Protein AF-A0A3Q1D792-F1 (afdb_monomer_lite)

Radius of gyration: 18.7 Å; chains: 1; bounding box: 49×12×47 Å

Organism: Amphiprion ocellaris (NCBI:txid80972)

pLDDT: mean 71.33, std 11.0, range [50.88, 92.75]

Secondary structure (DSSP, 8-state):
---S----HHHHHHHHHHHHHHHHHHHHHHHHHHHTT-----PBTTTB------HHHHHHHH-SS--

Sequence (67 aa):
MSFLPVFSLETWILLITLIYIFIMYGQWTFEVFEKLGIPGPKPVIYMGTVYYTGDCENAQKYGRIWG

Foldseek 3Di:
DDPDDPDPPVVVVVVVVVVVVLQVVQVVVQVVCVVVVAAEDRQDRPRGCPPPPDPVVRCVVRHPTHD

InterPro domains:
  IPR050705 Cytochrome P450 3A [PTHR24302] (1-67)

Structure (mmCIF, N/CA/C/O backbone):
data_AF-A0A3Q1D792-F1
#
_entry.id   AF-A0A3Q1D792-F1
#
loop_
_atom_site.group_PDB
_atom_site.id
_atom_site.type_symbol
_atom_site.label_atom_id
_atom_site.label_alt_id
_atom_site.label_comp_id
_atom_site.label_asym_id
_atom_site.label_entity_id
_atom_site.label_seq_id
_atom_site.pdbx_PDB_ins_code
_atom_site.Cartn_x
_atom_site.Cartn_y
_atom_site.Cartn_z
_atom_site.occupancy
_atom_site.B_iso_or_equiv
_atom_site.auth_seq_id
_atom_site.auth_comp_id
_atom_site.auth_asym_id
_atom_site.auth_atom_id
_atom_site.pdbx_PDB_model_num
ATOM 1 N N . MET A 1 1 ? 30.972 -7.746 -9.996 1.00 50.88 1 MET A N 1
ATOM 2 C CA . MET A 1 1 ? 30.535 -6.373 -10.326 1.00 50.88 1 MET A CA 1
ATOM 3 C C . MET A 1 1 ? 29.582 -6.465 -11.507 1.00 50.88 1 MET A C 1
ATOM 5 O O . MET A 1 1 ? 29.928 -7.135 -12.469 1.00 50.88 1 MET A O 1
ATOM 9 N N . SER A 1 2 ? 28.405 -5.846 -11.367 1.00 51.62 2 SER A N 1
ATOM 10 C CA . SER A 1 2 ? 27.280 -5.769 -12.323 1.00 51.6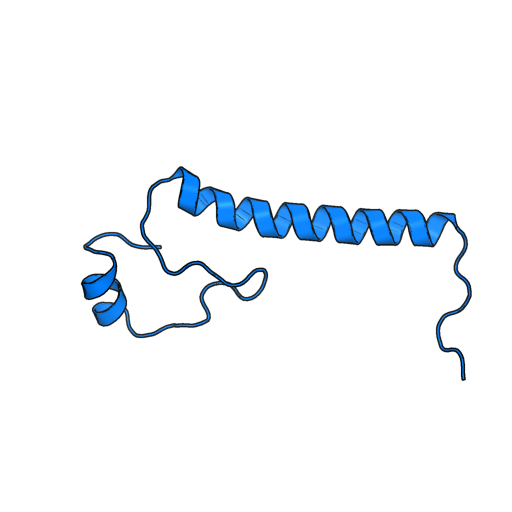2 2 SER A CA 1
ATOM 11 C C . SER A 1 2 ? 26.448 -7.050 -12.500 1.00 51.62 2 SER A C 1
ATOM 13 O O . SER A 1 2 ? 26.618 -7.802 -13.448 1.00 51.62 2 SER A O 1
ATOM 15 N N . PHE A 1 3 ? 25.524 -7.281 -11.556 1.00 55.19 3 PHE A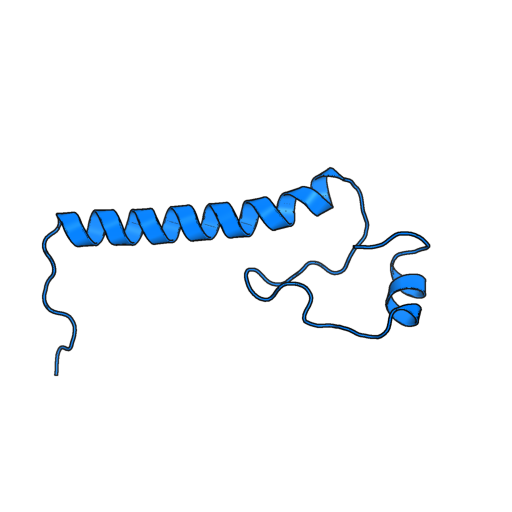 N 1
ATOM 16 C CA . PHE A 1 3 ? 24.622 -8.448 -11.499 1.00 55.19 3 PHE A CA 1
ATOM 17 C C . PHE A 1 3 ? 23.318 -8.277 -12.304 1.00 55.19 3 PHE A C 1
ATOM 19 O O . PHE A 1 3 ? 22.465 -9.157 -12.299 1.00 55.19 3 PHE A O 1
ATOM 26 N N . LEU A 1 4 ? 23.141 -7.150 -12.995 1.00 62.09 4 LEU A N 1
ATOM 27 C CA . LEU A 1 4 ? 21.991 -6.927 -13.865 1.00 62.09 4 LEU A CA 1
ATOM 28 C C . LEU A 1 4 ? 22.477 -6.973 -15.315 1.00 62.09 4 LEU A C 1
ATOM 30 O O . LEU A 1 4 ? 23.107 -6.008 -15.757 1.00 62.09 4 LEU A O 1
ATOM 34 N N . PRO A 1 5 ? 22.243 -8.072 -16.061 1.00 58.72 5 PRO A N 1
ATOM 35 C CA . PRO A 1 5 ? 22.389 -8.019 -17.503 1.00 58.72 5 PRO A CA 1
ATOM 36 C C . PRO A 1 5 ? 21.431 -6.942 -18.003 1.00 58.72 5 PRO A C 1
ATOM 38 O O . PRO A 1 5 ? 20.315 -6.798 -17.502 1.00 58.72 5 PRO A O 1
ATOM 41 N N . VAL A 1 6 ? 21.906 -6.142 -18.945 1.00 61.88 6 VAL A N 1
ATOM 42 C CA . VAL A 1 6 ? 21.145 -5.083 -19.599 1.00 61.88 6 VAL A CA 1
ATOM 43 C C . VAL A 1 6 ? 20.009 -5.766 -20.366 1.00 61.88 6 VAL A C 1
ATOM 45 O O . VAL A 1 6 ? 20.170 -6.153 -21.518 1.00 61.88 6 VAL A O 1
ATOM 48 N N . PHE A 1 7 ? 18.903 -6.056 -19.680 1.00 60.75 7 PHE A N 1
ATOM 49 C CA . PHE A 1 7 ? 17.729 -6.683 -20.273 1.00 60.75 7 PHE A CA 1
ATOM 50 C C . PHE A 1 7 ? 17.240 -5.828 -21.452 1.00 60.75 7 PHE A C 1
ATOM 52 O O . PHE A 1 7 ? 17.374 -4.601 -21.418 1.00 60.75 7 PHE A O 1
ATOM 59 N N . SER A 1 8 ? 16.675 -6.471 -22.484 1.00 77.31 8 SER A N 1
ATOM 60 C CA . SER A 1 8 ? 16.062 -5.768 -23.621 1.00 77.31 8 SER A CA 1
ATOM 61 C C . SER A 1 8 ? 15.069 -4.717 -23.112 1.00 77.31 8 SER A C 1
ATOM 63 O O . SER A 1 8 ? 14.428 -4.904 -22.072 1.00 77.31 8 SER A O 1
ATOM 65 N N . LEU A 1 9 ? 14.923 -3.610 -23.845 1.00 78.69 9 LEU A N 1
ATOM 66 C CA . LEU A 1 9 ? 14.013 -2.507 -23.510 1.00 78.69 9 LEU A CA 1
ATOM 67 C C . LEU A 1 9 ? 12.581 -3.007 -23.243 1.00 78.69 9 LEU A C 1
ATOM 69 O O . LEU A 1 9 ? 11.893 -2.515 -22.352 1.00 78.69 9 LEU A O 1
ATOM 73 N N . GLU A 1 10 ? 12.179 -4.063 -23.946 1.00 81.38 10 GLU A N 1
ATOM 74 C CA . GLU A 1 10 ? 10.911 -4.769 -23.765 1.00 81.38 10 GLU A CA 1
ATOM 75 C C . GLU A 1 10 ? 10.744 -5.338 -22.346 1.00 81.38 10 GLU A C 1
ATOM 77 O O . GLU A 1 10 ? 9.680 -5.214 -21.741 1.00 81.38 10 GLU A O 1
ATOM 82 N N . THR A 1 11 ? 11.797 -5.920 -21.766 1.00 84.88 11 THR A N 1
ATOM 83 C CA . THR A 1 11 ? 11.733 -6.504 -20.420 1.00 84.88 11 THR A CA 1
ATOM 84 C C . THR A 1 11 ? 11.603 -5.429 -19.345 1.00 84.88 11 THR A C 1
ATOM 86 O O . THR A 1 11 ? 10.897 -5.635 -18.363 1.00 84.88 11 THR A O 1
ATOM 89 N N . TRP A 1 12 ? 12.226 -4.263 -19.537 1.00 84.88 12 TRP A N 1
ATOM 90 C CA . TRP A 1 12 ? 12.058 -3.122 -18.633 1.00 84.88 12 TRP A CA 1
ATOM 91 C C . TRP A 1 12 ? 10.627 -2.583 -18.650 1.00 84.88 12 TRP A C 1
ATOM 93 O O . TRP A 1 12 ? 10.071 -2.304 -17.588 1.00 84.88 12 TRP A O 1
ATOM 103 N N . ILE A 1 13 ? 10.006 -2.494 -19.830 1.00 88.44 13 ILE A N 1
ATOM 104 C CA . ILE A 1 13 ? 8.599 -2.086 -19.963 1.00 88.44 13 ILE A CA 1
ATOM 105 C C . ILE A 1 13 ? 7.678 -3.074 -19.239 1.00 88.44 13 ILE A C 1
ATOM 107 O O . ILE A 1 13 ? 6.789 -2.653 -18.491 1.00 88.44 13 ILE A O 1
ATOM 111 N N . LEU A 1 14 ? 7.904 -4.379 -19.421 1.00 89.38 14 LEU A N 1
ATOM 112 C CA . LEU A 1 14 ? 7.141 -5.419 -18.727 1.00 89.38 14 LEU A CA 1
ATOM 113 C C . LEU A 1 14 ? 7.342 -5.351 -17.210 1.00 89.38 14 LEU A C 1
ATOM 115 O O . LEU A 1 14 ? 6.371 -5.461 -16.466 1.00 89.38 14 LEU A O 1
ATOM 119 N N . LEU A 1 15 ? 8.570 -5.113 -16.745 1.00 90.00 15 LEU A N 1
ATOM 120 C CA . LEU A 1 15 ? 8.882 -4.990 -15.321 1.00 90.00 15 LEU A CA 1
ATOM 121 C C . LEU A 1 15 ? 8.176 -3.781 -14.690 1.00 90.00 15 LEU A C 1
ATOM 123 O O . LEU A 1 15 ? 7.542 -3.914 -13.646 1.00 90.00 15 LEU A O 1
ATOM 127 N N . ILE A 1 16 ? 8.243 -2.610 -15.331 1.00 91.56 16 ILE A N 1
ATOM 128 C CA . ILE A 1 16 ? 7.570 -1.392 -14.854 1.00 91.56 16 ILE A CA 1
ATOM 129 C C . ILE A 1 16 ? 6.052 -1.598 -14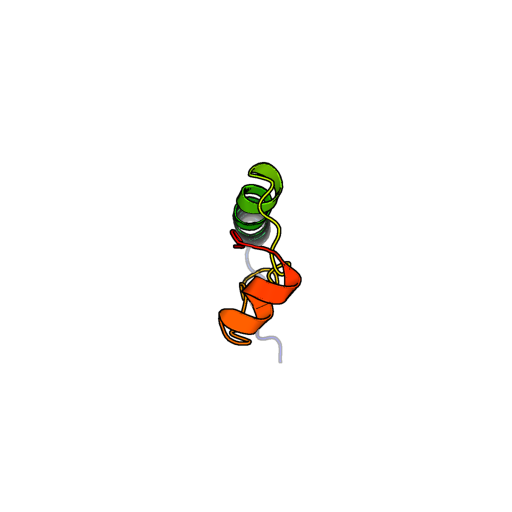.835 1.00 91.56 16 ILE A C 1
ATOM 131 O O . ILE A 1 16 ? 5.399 -1.250 -13.853 1.00 91.56 16 ILE A O 1
ATOM 135 N N . THR A 1 17 ? 5.498 -2.214 -15.882 1.00 92.75 17 THR A N 1
ATOM 136 C CA . THR A 1 17 ? 4.073 -2.574 -15.950 1.00 92.75 17 THR A CA 1
ATOM 137 C C . THR A 1 17 ? 3.675 -3.504 -14.808 1.00 92.75 17 THR A C 1
ATOM 139 O O . THR A 1 17 ? 2.674 -3.261 -14.137 1.00 92.75 17 THR A O 1
ATOM 142 N N . LEU A 1 18 ? 4.471 -4.541 -14.542 1.00 91.06 18 LEU A N 1
ATOM 143 C CA . LEU A 1 18 ? 4.229 -5.483 -13.451 1.00 91.06 18 LEU A CA 1
ATOM 144 C C . LEU A 1 18 ? 4.211 -4.766 -12.094 1.00 91.06 18 LEU A C 1
ATOM 146 O O . LEU A 1 18 ? 3.290 -4.969 -11.306 1.00 91.06 18 LEU A O 1
ATOM 150 N N . ILE A 1 19 ? 5.192 -3.894 -11.840 1.00 90.38 19 ILE A N 1
ATOM 151 C CA . ILE A 1 19 ? 5.280 -3.109 -10.600 1.00 90.38 19 ILE A CA 1
ATOM 152 C C . ILE A 1 19 ? 4.073 -2.174 -10.466 1.00 90.38 19 ILE A C 1
ATOM 154 O O . ILE A 1 19 ? 3.487 -2.074 -9.389 1.00 90.38 19 ILE A O 1
ATOM 158 N N . TYR A 1 20 ? 3.670 -1.517 -11.553 1.00 90.50 20 TYR A N 1
ATOM 159 C CA . TYR A 1 20 ? 2.517 -0.621 -11.562 1.00 90.50 20 TYR A CA 1
ATOM 160 C C . TYR A 1 20 ? 1.214 -1.352 -11.216 1.00 90.50 20 TYR A C 1
ATOM 162 O O . TYR A 1 20 ? 0.471 -0.905 -10.340 1.00 90.50 20 TYR A O 1
ATOM 170 N N . ILE A 1 21 ? 0.967 -2.505 -11.847 1.00 88.62 21 ILE A N 1
ATOM 171 C CA . ILE A 1 21 ? -0.204 -3.347 -11.562 1.00 88.62 21 ILE A CA 1
ATOM 172 C C . ILE A 1 21 ? -0.174 -3.824 -10.110 1.00 88.62 21 ILE A C 1
ATOM 174 O O . ILE A 1 21 ? -1.206 -3.801 -9.442 1.00 88.62 21 ILE A O 1
ATOM 178 N N . PHE A 1 22 ? 0.998 -4.212 -9.603 1.00 85.69 22 PHE A N 1
ATOM 179 C CA . PHE A 1 22 ? 1.157 -4.643 -8.218 1.00 85.69 22 PHE A CA 1
ATOM 180 C C . PHE A 1 22 ? 0.732 -3.529 -7.250 1.00 85.69 22 PHE A C 1
ATOM 182 O O . PHE A 1 22 ? -0.137 -3.756 -6.409 1.00 85.69 22 PHE A O 1
ATOM 189 N N . ILE A 1 23 ? 1.249 -2.305 -7.434 1.00 83.25 23 ILE A N 1
ATOM 190 C CA . ILE A 1 23 ? 0.900 -1.131 -6.613 1.00 83.25 23 ILE A CA 1
ATOM 191 C C . ILE A 1 23 ? -0.593 -0.824 -6.684 1.00 83.25 23 ILE A C 1
ATOM 193 O O . ILE A 1 23 ? -1.223 -0.672 -5.636 1.00 83.25 23 ILE A O 1
ATOM 197 N N . MET A 1 24 ? -1.172 -0.783 -7.886 1.00 83.44 24 MET A N 1
ATOM 198 C CA . MET A 1 24 ? -2.610 -0.557 -8.038 1.00 83.44 24 MET A CA 1
ATOM 199 C C . MET A 1 24 ? -3.442 -1.622 -7.321 1.00 83.44 24 MET A C 1
ATOM 201 O O . MET A 1 24 ? -4.410 -1.283 -6.643 1.00 83.44 24 MET A O 1
ATOM 205 N N . TYR A 1 25 ? -3.052 -2.893 -7.418 1.00 80.38 25 TYR A N 1
ATOM 206 C CA . TYR A 1 25 ? -3.752 -3.987 -6.749 1.00 80.38 25 TYR A CA 1
ATOM 207 C C . TYR A 1 25 ? -3.655 -3.889 -5.219 1.00 80.38 25 TYR A C 1
ATOM 209 O O . TYR A 1 25 ? -4.651 -4.064 -4.509 1.00 80.38 25 TYR A O 1
ATOM 217 N N . GLY A 1 26 ? -2.471 -3.543 -4.705 1.00 74.19 26 GLY A N 1
ATOM 218 C CA . GLY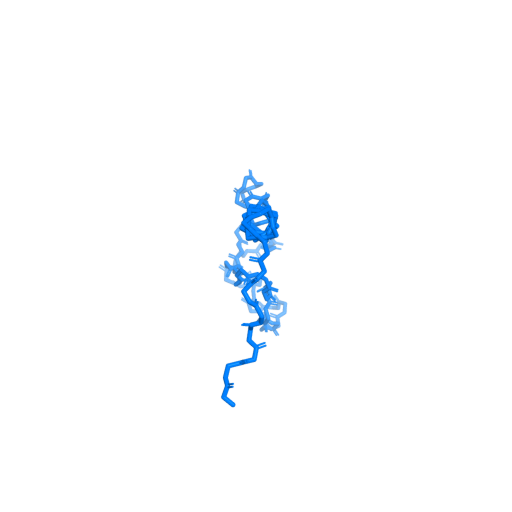 A 1 26 ? -2.266 -3.268 -3.286 1.00 74.19 26 GLY A CA 1
ATOM 219 C C . GLY A 1 26 ? -3.170 -2.136 -2.798 1.00 74.19 26 GLY A C 1
ATOM 220 O O . GLY A 1 26 ? -3.896 -2.310 -1.823 1.00 74.19 26 GLY A O 1
ATOM 221 N N . GLN A 1 27 ? -3.187 -1.003 -3.505 1.00 72.69 27 GLN A N 1
ATOM 222 C CA . GLN A 1 27 ? -4.019 0.152 -3.151 1.00 72.69 27 GLN A CA 1
ATOM 223 C C . GLN A 1 27 ? -5.522 -0.138 -3.229 1.00 72.69 27 GLN A C 1
ATOM 225 O O . GLN A 1 27 ? -6.262 0.285 -2.342 1.00 72.69 27 GLN A O 1
ATOM 230 N N . TRP A 1 28 ? -5.970 -0.897 -4.231 1.00 71.56 28 TRP A N 1
ATOM 231 C CA . TRP A 1 28 ? -7.383 -1.243 -4.392 1.00 71.56 28 TRP A CA 1
ATOM 232 C C . TRP A 1 28 ? -7.941 -1.997 -3.180 1.00 71.56 28 TRP A C 1
ATOM 234 O O . TRP A 1 28 ? -9.042 -1.698 -2.725 1.00 71.56 28 TRP A O 1
ATOM 244 N N . THR A 1 29 ? -7.157 -2.909 -2.599 1.00 66.31 29 THR A N 1
ATOM 245 C CA . THR A 1 29 ? -7.569 -3.675 -1.410 1.00 66.31 29 THR A CA 1
ATOM 246 C C . THR A 1 29 ? -7.778 -2.771 -0.184 1.00 66.31 29 THR A C 1
ATOM 248 O O . THR A 1 29 ? -8.695 -3.005 0.601 1.00 66.31 29 THR A O 1
ATOM 251 N N . PHE A 1 30 ? -6.983 -1.706 -0.032 1.00 65.69 30 PHE A N 1
ATOM 252 C CA . PHE A 1 30 ? -7.151 -0.733 1.058 1.00 65.69 30 PHE A CA 1
ATOM 253 C C . PHE A 1 30 ? -8.358 0.179 0.852 1.00 65.69 30 PHE A C 1
ATOM 255 O O . PHE A 1 30 ? -9.062 0.503 1.808 1.00 65.69 30 PHE A O 1
ATOM 262 N N . GLU A 1 31 ? -8.638 0.545 -0.398 1.00 67.62 31 GLU A N 1
ATOM 263 C CA . GLU A 1 31 ? -9.750 1.434 -0.724 1.00 67.62 31 GLU A CA 1
ATOM 264 C C . GLU A 1 31 ? -11.121 0.795 -0.431 1.00 67.62 31 GLU A C 1
ATOM 266 O O . GLU A 1 31 ? -12.088 1.509 -0.170 1.00 67.62 31 GLU A O 1
ATOM 271 N N . VAL A 1 32 ? -11.224 -0.541 -0.421 1.00 69.50 32 VAL A N 1
ATOM 272 C CA . VAL A 1 32 ? -12.474 -1.258 -0.100 1.00 69.50 32 VAL A CA 1
ATOM 273 C C . VAL A 1 32 ? -12.956 -0.961 1.324 1.00 69.50 32 VAL A C 1
ATOM 275 O O . VAL A 1 32 ? -14.143 -0.694 1.513 1.00 69.50 32 VAL A O 1
ATOM 278 N N . PHE A 1 33 ? -12.058 -0.958 2.315 1.00 66.00 33 PHE A N 1
ATOM 279 C CA . PHE A 1 33 ? -12.418 -0.680 3.711 1.00 66.00 33 PHE A CA 1
ATOM 280 C C . PHE A 1 33 ? -12.824 0.785 3.915 1.00 66.00 33 PHE A C 1
ATOM 282 O O . PHE A 1 33 ? -13.837 1.055 4.562 1.00 66.00 33 PHE A O 1
ATOM 289 N N . GLU A 1 34 ? -12.104 1.723 3.284 1.00 67.00 34 GLU A N 1
ATOM 290 C CA . GLU A 1 34 ? -12.463 3.149 3.313 1.00 67.00 34 GLU A CA 1
ATOM 291 C C . GLU A 1 34 ? -13.825 3.404 2.644 1.00 67.00 34 GLU A C 1
ATOM 293 O O . GLU A 1 34 ? -14.647 4.146 3.185 1.00 67.00 34 GLU A O 1
ATOM 298 N N . LYS A 1 35 ? -14.122 2.747 1.512 1.00 72.81 35 LYS A N 1
ATOM 299 C CA . LYS A 1 35 ? -15.427 2.875 0.836 1.00 72.81 35 LYS A CA 1
ATOM 300 C C . LYS A 1 35 ? -16.593 2.308 1.647 1.00 72.81 35 LYS A C 1
ATOM 302 O O . LYS A 1 35 ? -17.711 2.793 1.489 1.00 72.81 35 LYS A O 1
ATOM 307 N N . LEU A 1 36 ? -16.363 1.296 2.486 1.00 72.81 36 LEU A N 1
ATOM 308 C CA . LEU A 1 36 ? -17.413 0.705 3.323 1.00 72.81 36 LEU A CA 1
ATOM 309 C C . LEU A 1 36 ? -17.722 1.533 4.584 1.00 72.81 36 LEU A C 1
ATOM 311 O O . LEU A 1 36 ? -18.671 1.214 5.297 1.00 72.81 36 LEU A O 1
ATOM 315 N N . GLY A 1 37 ? -16.938 2.582 4.865 1.00 70.56 37 GLY A N 1
ATOM 316 C CA . GLY A 1 37 ? -17.106 3.426 6.050 1.00 70.56 37 GLY A CA 1
ATOM 317 C C . GLY A 1 37 ? -16.769 2.716 7.363 1.00 70.56 37 GLY A C 1
ATOM 318 O O . GLY A 1 37 ? -17.204 3.165 8.423 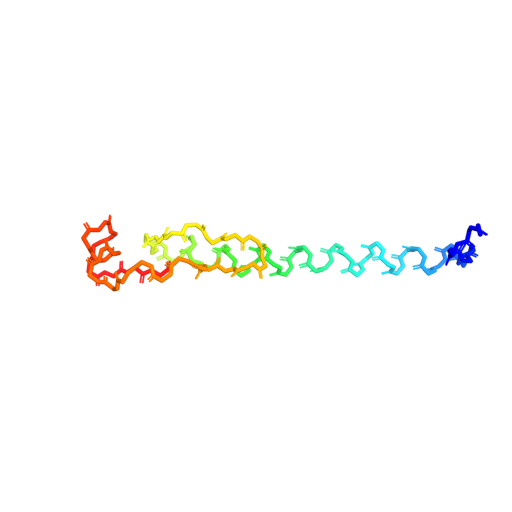1.00 70.56 37 GLY A O 1
ATOM 319 N N . ILE A 1 38 ? -16.027 1.606 7.303 1.00 72.62 38 ILE A N 1
ATOM 320 C CA . ILE A 1 38 ? -15.612 0.868 8.495 1.00 72.62 38 ILE A CA 1
ATOM 321 C C . ILE A 1 38 ? -14.390 1.578 9.094 1.00 72.62 38 ILE A C 1
ATOM 323 O O . ILE A 1 38 ? -13.372 1.718 8.413 1.00 72.62 38 ILE A O 1
ATOM 327 N N . PRO A 1 39 ? -14.462 2.040 10.354 1.00 65.88 39 PRO A N 1
ATOM 328 C CA . PRO A 1 39 ? -13.310 2.606 11.033 1.00 65.88 39 PRO A CA 1
ATOM 329 C C . PRO A 1 39 ? -12.337 1.482 11.401 1.00 65.88 39 PRO A C 1
ATOM 331 O O . PRO A 1 39 ? -12.716 0.512 12.055 1.00 65.88 39 PRO A O 1
ATOM 334 N N . GLY A 1 40 ? -11.075 1.619 11.007 1.00 68.06 40 GLY A N 1
ATOM 335 C CA . GLY A 1 40 ? -10.066 0.605 11.277 1.00 68.06 40 GLY A CA 1
ATOM 336 C C . GLY A 1 40 ? -8.638 1.133 11.252 1.00 68.06 40 GLY A C 1
ATOM 337 O O . GLY A 1 40 ? -8.383 2.254 10.791 1.00 68.06 40 GLY A O 1
ATOM 338 N N . PRO A 1 41 ? -7.683 0.364 11.797 1.00 66.19 41 PRO A N 1
ATOM 339 C CA . PRO A 1 41 ? -6.274 0.706 11.714 1.00 66.19 41 PRO A CA 1
ATOM 340 C C . PRO A 1 41 ? -5.846 0.698 10.246 1.00 66.19 41 PRO A C 1
ATOM 342 O O . PRO A 1 41 ? -5.972 -0.310 9.559 1.00 66.19 41 PRO A O 1
ATOM 345 N N . LYS A 1 42 ? -5.339 1.839 9.762 1.00 64.69 42 LYS A N 1
ATOM 346 C CA . LYS A 1 42 ? -4.895 1.978 8.373 1.00 64.69 42 LYS A CA 1
ATOM 347 C C . LYS A 1 42 ? -3.787 0.951 8.113 1.00 64.69 42 LYS A C 1
ATOM 349 O O . LYS A 1 42 ? -2.711 1.092 8.704 1.00 64.69 42 LYS A O 1
ATOM 354 N N . PRO A 1 43 ? -4.023 -0.080 7.287 1.00 63.06 43 PRO A N 1
ATOM 355 C CA . PRO A 1 43 ? -3.054 -1.146 7.171 1.00 63.06 43 PRO A CA 1
ATOM 356 C C . PRO A 1 43 ? -1.873 -0.668 6.326 1.00 63.06 43 PRO A C 1
ATOM 358 O O . PRO A 1 43 ? -2.010 0.184 5.443 1.00 63.06 43 PRO A O 1
ATOM 361 N N . VAL A 1 44 ? -0.686 -1.197 6.611 1.00 61.88 44 VAL A N 1
ATOM 362 C CA . VAL A 1 44 ? 0.517 -0.844 5.854 1.00 61.88 44 VAL A CA 1
ATOM 363 C C . VAL A 1 44 ? 0.448 -1.547 4.504 1.00 61.88 44 VAL A C 1
ATOM 365 O O . VAL A 1 44 ? 0.141 -2.740 4.430 1.00 61.88 44 VAL A O 1
ATOM 368 N N . ILE A 1 45 ? 0.739 -0.808 3.431 1.00 56.59 45 ILE A N 1
ATOM 369 C CA . ILE A 1 45 ? 0.680 -1.315 2.059 1.00 56.59 45 ILE A CA 1
ATOM 370 C C . ILE A 1 45 ? 1.541 -2.590 1.966 1.00 56.59 45 ILE A C 1
ATOM 372 O O . ILE A 1 45 ? 2.727 -2.549 2.274 1.00 56.59 45 ILE A O 1
ATOM 376 N N . TYR A 1 46 ? 0.912 -3.721 1.608 1.00 59.03 46 TYR A N 1
ATOM 377 C CA . TYR A 1 46 ? 1.434 -5.109 1.576 1.00 59.03 46 TYR A CA 1
ATOM 378 C C . TYR A 1 46 ? 1.653 -5.861 2.894 1.00 59.03 46 TYR A C 1
ATOM 380 O O . TYR A 1 46 ? 1.737 -7.086 2.862 1.00 59.03 46 TYR A O 1
ATOM 388 N N . MET A 1 47 ? 1.713 -5.187 4.038 1.00 62.19 47 MET A N 1
ATOM 389 C CA . MET A 1 47 ? 1.834 -5.848 5.346 1.00 62.19 47 MET A CA 1
ATOM 390 C C . MET A 1 47 ? 0.472 -6.087 6.009 1.00 62.19 47 MET A C 1
ATOM 392 O O . MET A 1 47 ? 0.366 -6.913 6.911 1.00 62.19 47 MET A O 1
ATOM 396 N N . GLY A 1 48 ? -0.583 -5.409 5.548 1.00 62.06 48 GLY A N 1
ATOM 397 C CA . GLY A 1 48 ? -1.892 -5.475 6.191 1.00 62.06 48 GLY A CA 1
ATOM 398 C C . GLY A 1 48 ? -1.849 -4.852 7.590 1.00 62.06 48 GLY A C 1
ATOM 399 O O . GLY A 1 48 ? -1.029 -3.973 7.873 1.00 62.06 48 GLY A O 1
ATOM 400 N N . THR A 1 49 ? -2.746 -5.296 8.470 1.00 57.78 49 THR A N 1
ATOM 401 C CA . THR A 1 49 ? -2.739 -4.929 9.892 1.00 57.78 49 THR A CA 1
ATOM 402 C C . THR A 1 49 ? -1.893 -5.953 10.646 1.00 57.78 49 THR A C 1
ATOM 404 O O . THR A 1 49 ? -2.388 -6.975 11.103 1.00 57.78 49 THR A O 1
ATOM 407 N N . VAL A 1 50 ? -0.588 -5.688 10.772 1.00 57.22 50 VAL A N 1
ATOM 408 C CA . VAL A 1 50 ? 0.349 -6.502 11.591 1.00 57.22 50 VAL A CA 1
ATOM 409 C C . VAL A 1 50 ? 0.240 -6.162 13.089 1.00 57.22 50 VAL A C 1
ATOM 411 O O . VAL A 1 50 ? 0.983 -6.675 13.918 1.00 57.22 50 VAL A O 1
ATOM 414 N N . TYR A 1 51 ? -0.709 -5.309 13.472 1.00 54.56 51 TYR A N 1
ATOM 415 C CA . TYR A 1 51 ? -0.987 -4.989 14.866 1.00 54.56 51 TYR A CA 1
ATOM 416 C C . TYR A 1 51 ? -2.251 -5.716 15.318 1.00 54.56 51 TYR A C 1
ATOM 418 O O . TYR A 1 51 ? -3.330 -5.136 15.400 1.00 54.56 51 TYR A O 1
ATOM 426 N N . TYR A 1 52 ? -2.098 -6.995 15.662 1.00 57.00 52 TYR A N 1
ATOM 427 C CA . TYR A 1 52 ? -3.026 -7.739 16.526 1.00 57.00 52 TYR A CA 1
ATOM 428 C C . TYR A 1 52 ? -2.878 -7.264 17.979 1.00 57.00 52 TYR A C 1
ATOM 430 O O . TYR A 1 52 ? -2.702 -8.047 18.913 1.00 57.00 52 TYR A O 1
ATOM 438 N N . THR A 1 53 ? -2.914 -5.950 18.186 1.00 59.28 53 THR A N 1
ATOM 439 C CA . THR A 1 53 ? -3.220 -5.432 19.511 1.00 59.28 53 THR A CA 1
ATOM 440 C C . THR A 1 53 ? -4.654 -5.867 19.779 1.00 59.28 53 THR A C 1
ATOM 442 O O . THR A 1 53 ? -5.531 -5.598 18.963 1.00 59.28 53 THR A O 1
ATOM 445 N N . GLY A 1 54 ? -4.832 -6.700 20.806 1.00 68.19 54 GLY A N 1
ATOM 446 C CA . GLY A 1 54 ? -5.962 -7.619 20.938 1.00 68.19 54 GLY A CA 1
ATOM 447 C C . GLY A 1 54 ? -7.337 -7.004 20.672 1.00 68.19 54 GLY A C 1
ATOM 448 O O . GLY A 1 54 ? -7.557 -5.814 20.879 1.00 68.19 54 GLY A O 1
ATOM 449 N N . ASP A 1 55 ? -8.270 -7.861 20.259 1.00 68.88 55 ASP A N 1
ATOM 450 C CA . ASP A 1 55 ? -9.636 -7.524 19.831 1.00 68.88 55 ASP A CA 1
ATOM 451 C C . ASP A 1 55 ? -10.317 -6.469 20.728 1.00 68.88 55 ASP A C 1
ATOM 453 O O . ASP A 1 55 ? -10.908 -5.514 20.238 1.00 68.88 55 ASP A O 1
ATOM 457 N N . CYS A 1 56 ? -10.127 -6.563 22.050 1.00 73.50 56 CYS A N 1
ATOM 458 C CA . CYS A 1 56 ? -10.656 -5.611 23.030 1.00 73.50 56 CYS A CA 1
ATOM 459 C C . CYS A 1 56 ? -10.137 -4.169 22.878 1.00 73.50 56 CYS A C 1
ATOM 461 O O . CYS A 1 56 ? -10.903 -3.226 23.075 1.00 73.50 56 CYS A O 1
ATOM 463 N N . GLU A 1 57 ? -8.856 -3.971 22.561 1.00 75.56 57 GLU A N 1
ATOM 464 C CA . GLU A 1 57 ? -8.269 -2.629 22.441 1.00 75.56 57 GLU A CA 1
ATOM 465 C C . GLU A 1 57 ? -8.728 -1.951 21.142 1.00 75.56 57 GLU A C 1
ATOM 467 O O . GLU A 1 57 ? -9.077 -0.767 21.136 1.00 75.56 57 GLU A O 1
ATOM 472 N N . ASN A 1 58 ? -8.841 -2.725 20.057 1.00 71.25 58 ASN A N 1
ATOM 473 C CA . ASN A 1 58 ? -9.424 -2.241 18.808 1.00 71.25 58 ASN A CA 1
ATOM 474 C C . ASN A 1 58 ? -10.929 -1.958 18.954 1.00 71.25 58 ASN A C 1
ATOM 476 O O . ASN A 1 58 ? -11.389 -0.926 18.462 1.00 71.25 58 ASN A O 1
ATOM 480 N N . ALA A 1 59 ? -11.668 -2.773 19.715 1.00 74.12 59 ALA A N 1
ATOM 481 C CA . ALA A 1 59 ? -13.069 -2.509 20.055 1.00 74.12 59 ALA A CA 1
ATOM 482 C C . ALA A 1 59 ? -13.259 -1.179 20.777 1.00 74.12 59 ALA A C 1
ATOM 484 O O . ALA A 1 59 ? -14.160 -0.394 20.473 1.00 74.12 59 ALA A O 1
ATOM 485 N N . GLN A 1 60 ? -12.385 -0.904 21.743 1.00 77.31 60 GLN A N 1
ATOM 486 C CA . GLN A 1 60 ? -12.454 0.325 22.516 1.00 77.31 60 GLN A CA 1
ATOM 487 C C . GLN A 1 60 ? -12.145 1.560 21.658 1.00 77.31 60 GLN A C 1
ATOM 489 O O . GLN A 1 60 ? -12.705 2.629 21.898 1.00 77.31 60 GLN A O 1
ATOM 494 N N . LYS A 1 61 ? -11.266 1.423 20.661 1.00 75.00 61 LYS A N 1
ATOM 495 C CA . LYS A 1 61 ? -10.779 2.539 19.842 1.00 75.00 61 LYS A CA 1
ATOM 496 C C . LYS A 1 61 ? -11.640 2.824 18.609 1.00 75.00 61 LYS A C 1
ATOM 498 O O . LYS A 1 61 ? -11.783 3.986 18.236 1.00 75.00 61 LYS A O 1
ATOM 503 N N . TYR A 1 62 ? -12.198 1.786 17.987 1.00 74.44 62 TYR A N 1
ATOM 504 C CA . TYR A 1 62 ? -12.919 1.878 16.712 1.00 74.44 62 TYR A CA 1
ATOM 505 C C . TYR A 1 62 ? -14.428 1.592 16.832 1.00 74.44 62 TYR A C 1
ATOM 507 O O . TYR A 1 62 ? -15.181 1.915 15.916 1.00 74.44 62 TYR A O 1
ATOM 515 N N . GLY A 1 63 ? -14.908 1.083 17.973 1.00 73.62 63 GLY A N 1
ATOM 516 C CA . GLY A 1 63 ? -16.335 0.888 18.251 1.00 73.62 63 GLY A CA 1
ATOM 517 C C . GLY A 1 63 ? -16.755 -0.578 18.184 1.00 73.62 63 GLY A C 1
ATOM 518 O O . GLY A 1 63 ? -15.953 -1.456 18.429 1.00 73.62 63 GLY A O 1
ATOM 519 N N . ARG A 1 64 ? -18.030 -0.880 17.898 1.00 70.56 64 ARG A N 1
ATOM 520 C CA . ARG A 1 64 ? -18.529 -2.276 17.876 1.00 70.56 64 ARG A CA 1
ATOM 521 C C . ARG A 1 64 ? -18.217 -3.030 16.575 1.00 70.56 64 ARG A C 1
ATOM 523 O O . ARG A 1 64 ? -18.326 -4.249 16.544 1.00 70.56 64 ARG A O 1
ATOM 530 N N . ILE A 1 65 ? -17.891 -2.305 15.508 1.00 69.81 65 ILE A N 1
ATOM 531 C CA . ILE A 1 65 ? -17.562 -2.849 14.189 1.00 69.81 65 ILE A CA 1
ATOM 532 C C . ILE A 1 65 ? -16.308 -2.116 13.720 1.00 69.81 65 ILE A C 1
ATOM 534 O O . ILE A 1 65 ? -16.338 -0.894 13.586 1.00 69.81 65 ILE A O 1
ATOM 538 N N . TRP A 1 66 ? -15.230 -2.859 13.496 1.00 68.56 66 TRP A N 1
ATOM 539 C CA . TRP A 1 66 ? -13.963 -2.356 12.972 1.00 68.56 66 TRP A CA 1
ATOM 540 C C . TRP A 1 66 ? -13.325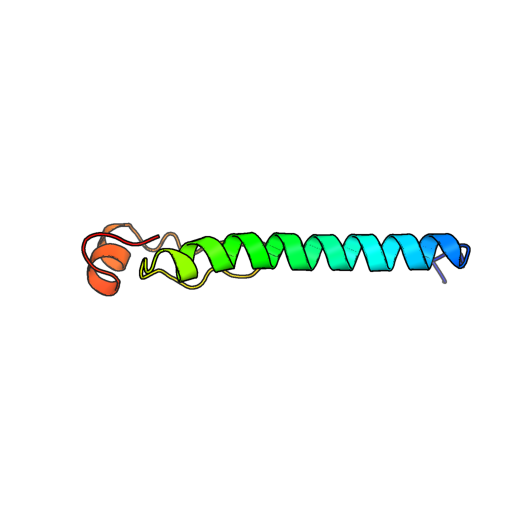 -3.412 12.069 1.00 68.56 66 TRP A C 1
ATOM 542 O O . TRP A 1 66 ? -13.635 -4.599 12.195 1.00 68.56 66 TRP A O 1
ATOM 552 N N . GLY A 1 67 ? -12.467 -2.982 11.145 1.00 60.09 67 GLY A N 1
ATOM 553 C CA . GLY A 1 67 ? -11.833 -3.840 10.140 1.00 60.09 67 GLY A CA 1
ATOM 554 C C . GLY A 1 67 ? -10.541 -3.243 9.629 1.00 60.09 67 GLY A C 1
ATOM 555 O O . GLY A 1 67 ? -10.555 -2.029 9.350 1.00 60.09 67 GLY A O 1
#